Protein AF-F5S601-F1 (afdb_monomer)

Solvent-accessible surface area (backbone atoms only — not comparable to full-atom values): 4598 Å² total; per-residue (Å²): 139,86,76,94,49,66,67,59,46,69,57,74,37,70,63,46,72,44,68,44,84,92,76,38,78,71,48,75,50,62,66,94,65,73,82,77,35,80,87,44,54,76,78,44,47,62,60,53,48,53,53,51,50,51,50,54,54,57,53,54,53,58,54,54,57,54,59,60,70,73,73,122

Radius of gyration: 15.0 Å; Cα contacts (8 Å, |Δi|>4): 56; chains: 1; bounding box: 26×27×46 Å

Sequence (72 aa):
MVTHDIDEALLVSDRIVLVGQGGRIVGTWQPDIPFPRVARLAELNQIRGEIMQSLHSAQHYSEQVKTVEFVI

Secondary structure (DSSP, 8-state):
---S-HHHHHHH-S-EEEE-GGG-EEEEE----PSPGGGGHHHHHHHHHHHHHHHHHHHHHHHHHHHHHT--

Organism: NCBI:txid887327

pLDDT: mean 88.36, std 13.68, range [48.31, 98.12]

Mean predicted aligned error: 6.22 Å

Structure (mmCIF, N/CA/C/O backbone):
data_AF-F5S601-F1
#
_entry.id   AF-F5S601-F1
#
loop_
_atom_site.group_PDB
_atom_site.id
_atom_site.type_symbol
_atom_site.label_atom_id
_atom_site.label_alt_id
_atom_site.label_comp_id
_atom_site.label_asym_id
_atom_site.label_entity_id
_atom_site.label_seq_id
_atom_site.pdbx_PDB_ins_code
_atom_site.Cartn_x
_atom_site.Cartn_y
_atom_site.Cartn_z
_atom_site.occupancy
_atom_site.B_iso_or_equiv
_atom_site.auth_seq_id
_atom_site.auth_comp_id
_atom_site.auth_asym_id
_atom_site.auth_atom_id
_atom_site.pdbx_PDB_model_num
ATOM 1 N N . MET A 1 1 ? 3.420 -10.391 3.700 1.00 90.50 1 MET A N 1
ATOM 2 C CA . MET A 1 1 ? 4.608 -9.673 4.205 1.00 90.50 1 MET A CA 1
ATOM 3 C C . MET A 1 1 ? 4.132 -8.484 5.023 1.00 90.50 1 MET A C 1
ATOM 5 O O . MET A 1 1 ? 3.092 -7.936 4.683 1.00 90.50 1 MET A O 1
ATOM 9 N N . VAL A 1 2 ? 4.842 -8.122 6.091 1.00 93.75 2 VAL A N 1
ATOM 10 C CA . VAL A 1 2 ? 4.606 -6.882 6.845 1.00 93.75 2 VAL A CA 1
ATOM 11 C C . VAL A 1 2 ? 5.901 -6.088 6.778 1.00 93.75 2 VAL A C 1
ATOM 13 O O . VAL A 1 2 ? 6.953 -6.635 7.095 1.00 93.75 2 VAL A O 1
ATOM 16 N N . THR A 1 3 ? 5.820 -4.834 6.349 1.00 96.62 3 THR A N 1
ATOM 17 C CA . THR A 1 3 ? 6.964 -3.923 6.298 1.00 96.62 3 THR A CA 1
ATOM 18 C C . THR A 1 3 ? 6.545 -2.534 6.761 1.00 96.62 3 THR A C 1
ATOM 20 O O . THR A 1 3 ? 5.364 -2.184 6.728 1.00 96.62 3 THR A O 1
ATOM 23 N N . HIS A 1 4 ? 7.524 -1.773 7.238 1.00 94.50 4 HIS A N 1
ATOM 24 C CA . HIS A 1 4 ? 7.376 -0.361 7.570 1.00 94.50 4 HIS A CA 1
ATOM 25 C C . HIS A 1 4 ? 7.747 0.546 6.387 1.00 94.50 4 HIS A C 1
ATOM 27 O O . HIS A 1 4 ? 7.505 1.750 6.450 1.00 94.50 4 HIS A O 1
ATOM 33 N N . ASP A 1 5 ? 8.329 -0.022 5.327 1.00 96.00 5 ASP A N 1
ATOM 34 C CA . ASP A 1 5 ? 8.771 0.700 4.142 1.00 96.00 5 ASP A CA 1
ATOM 35 C C . ASP A 1 5 ? 7.692 0.643 3.046 1.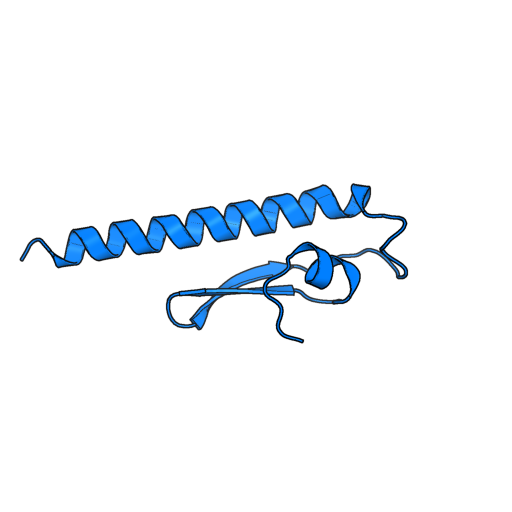00 96.00 5 ASP A C 1
ATOM 37 O O . ASP A 1 5 ? 7.284 -0.424 2.575 1.00 96.00 5 ASP A O 1
ATOM 41 N N . ILE A 1 6 ? 7.203 1.818 2.646 1.00 95.88 6 ILE A N 1
ATOM 42 C CA . ILE A 1 6 ? 6.176 1.960 1.607 1.00 95.88 6 ILE A CA 1
ATOM 43 C C . ILE A 1 6 ? 6.732 1.581 0.232 1.00 95.88 6 ILE A C 1
ATOM 45 O O . ILE A 1 6 ? 6.027 0.949 -0.555 1.00 95.88 6 ILE A O 1
ATOM 49 N N . ASP A 1 7 ? 7.981 1.937 -0.058 1.00 95.19 7 ASP A N 1
ATOM 50 C CA . ASP A 1 7 ? 8.610 1.670 -1.346 1.00 95.19 7 ASP A CA 1
ATOM 51 C C . ASP A 1 7 ? 8.853 0.156 -1.509 1.00 95.19 7 ASP A C 1
ATOM 53 O O . ASP A 1 7 ? 8.562 -0.405 -2.568 1.00 95.19 7 ASP A O 1
ATOM 57 N N . GLU A 1 8 ? 9.241 -0.553 -0.442 1.00 96.19 8 GLU A N 1
ATOM 58 C CA . GLU A 1 8 ? 9.305 -2.026 -0.449 1.00 96.19 8 GLU A CA 1
ATOM 59 C C . GLU A 1 8 ? 7.927 -2.662 -0.706 1.00 96.19 8 GLU A C 1
ATOM 61 O O . GLU A 1 8 ? 7.794 -3.568 -1.537 1.00 96.19 8 GLU A O 1
ATOM 66 N N . ALA A 1 9 ? 6.875 -2.166 -0.043 1.00 96.44 9 ALA A N 1
ATOM 67 C CA . ALA A 1 9 ? 5.517 -2.669 -0.240 1.00 96.44 9 ALA A CA 1
ATOM 68 C C . ALA A 1 9 ? 5.047 -2.497 -1.697 1.00 96.44 9 ALA A C 1
ATOM 70 O O . ALA A 1 9 ? 4.492 -3.436 -2.275 1.00 96.44 9 ALA A O 1
ATOM 71 N N . LEU A 1 10 ? 5.319 -1.336 -2.302 1.00 95.94 10 LEU A N 1
ATOM 72 C CA . LEU A 1 10 ? 4.998 -1.028 -3.701 1.00 95.94 10 LEU A CA 1
ATOM 73 C C . LEU A 1 10 ? 5.765 -1.913 -4.687 1.00 95.94 10 LEU A C 1
ATOM 75 O O . LEU A 1 10 ? 5.203 -2.364 -5.693 1.00 95.94 10 LEU A O 1
ATOM 79 N N . LEU A 1 11 ? 7.035 -2.184 -4.397 1.00 95.81 11 LEU A N 1
ATOM 80 C CA . LEU A 1 11 ? 7.908 -2.943 -5.283 1.00 95.81 11 LEU A CA 1
ATOM 81 C C . LEU A 1 11 ? 7.641 -4.445 -5.278 1.00 95.81 11 LEU A C 1
ATOM 83 O O . LEU A 1 11 ? 7.919 -5.078 -6.29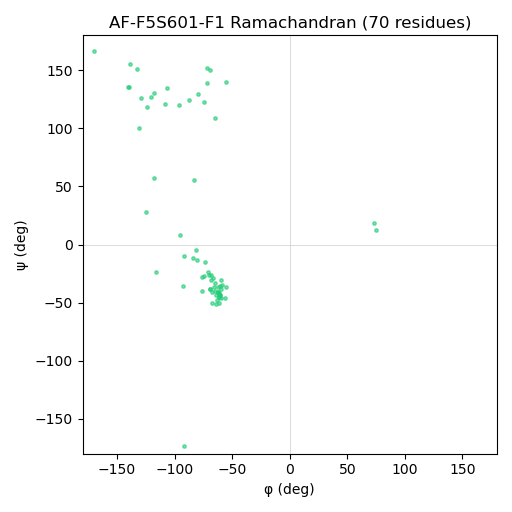3 1.00 95.81 11 LEU A O 1
ATOM 87 N N . VAL A 1 12 ? 7.131 -5.004 -4.176 1.00 94.69 12 VAL A N 1
ATOM 88 C CA . VAL A 1 12 ? 7.075 -6.463 -3.961 1.00 94.69 12 VAL A CA 1
ATOM 89 C C . VAL A 1 12 ? 5.646 -7.012 -3.867 1.00 94.69 12 VAL A C 1
ATOM 91 O O . VAL A 1 12 ? 5.435 -8.190 -4.140 1.00 94.69 12 VAL A O 1
ATOM 94 N N . SER A 1 13 ? 4.647 -6.201 -3.498 1.00 95.56 13 SER A N 1
ATOM 95 C CA . SER A 1 13 ? 3.312 -6.715 -3.142 1.00 95.56 13 SER A CA 1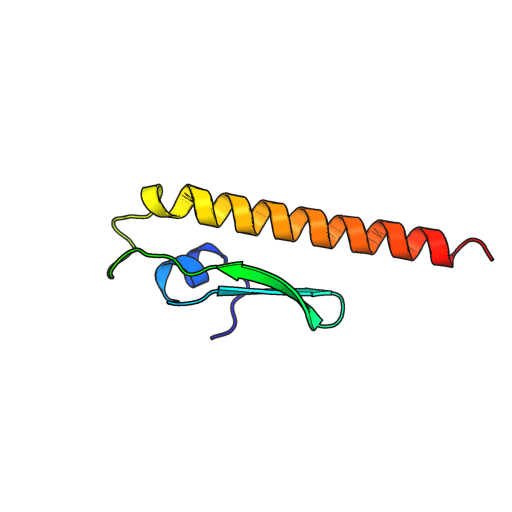
ATOM 96 C C . SER A 1 13 ? 2.255 -6.449 -4.211 1.00 95.56 13 SER A C 1
ATOM 98 O O . SER A 1 13 ? 2.100 -5.321 -4.666 1.00 95.56 13 SER A O 1
ATOM 100 N N . ASP A 1 14 ? 1.439 -7.447 -4.549 1.00 95.12 14 ASP A N 1
ATOM 101 C CA . ASP A 1 14 ? 0.255 -7.259 -5.412 1.00 95.12 14 ASP A CA 1
ATOM 102 C C . ASP A 1 14 ? -0.864 -6.464 -4.729 1.00 95.12 14 ASP A C 1
ATOM 104 O O . ASP A 1 14 ? -1.669 -5.800 -5.378 1.00 95.12 14 ASP A O 1
ATOM 108 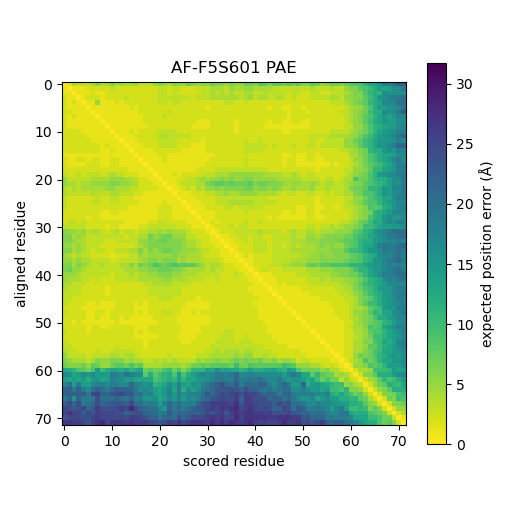N N . ARG A 1 15 ? -0.903 -6.508 -3.395 1.00 96.12 15 ARG A N 1
ATOM 109 C CA . ARG A 1 15 ? -1.867 -5.780 -2.574 1.00 96.12 15 ARG A CA 1
ATOM 110 C C . ARG A 1 15 ? -1.193 -5.218 -1.335 1.00 96.12 15 ARG A C 1
ATOM 112 O O . ARG A 1 15 ? -0.466 -5.921 -0.639 1.00 96.12 15 ARG A O 1
ATOM 119 N N . ILE A 1 16 ? -1.513 -3.968 -1.032 1.00 97.62 16 ILE A N 1
ATOM 120 C CA . ILE A 1 16 ? -1.001 -3.218 0.111 1.00 97.62 16 ILE A CA 1
ATOM 121 C C . ILE A 1 16 ? -2.184 -2.870 1.005 1.00 97.62 16 ILE A C 1
ATOM 123 O O . ILE A 1 16 ? -3.197 -2.368 0.524 1.00 97.62 16 ILE A O 1
ATOM 127 N N . VAL A 1 17 ? -2.065 -3.136 2.303 1.00 97.75 17 VAL A N 1
ATOM 128 C CA . VAL A 1 17 ? -3.058 -2.757 3.313 1.00 97.75 17 VAL A CA 1
ATOM 129 C C . VAL A 1 17 ? -2.342 -1.937 4.374 1.00 97.75 17 VAL A C 1
ATOM 131 O O . VAL A 1 17 ? -1.430 -2.441 5.027 1.00 97.75 17 VAL A O 1
ATOM 134 N N . LEU A 1 18 ? -2.748 -0.679 4.546 1.00 97.62 18 LEU A N 1
ATOM 135 C CA . LEU A 1 18 ? -2.218 0.175 5.603 1.00 97.62 18 LEU A CA 1
ATOM 136 C C . LEU A 1 18 ? -3.035 -0.036 6.872 1.00 97.62 18 LEU A C 1
ATOM 138 O O . LEU A 1 18 ? -4.254 0.149 6.875 1.00 97.62 18 LEU A O 1
ATOM 142 N N . VAL A 1 19 ? -2.350 -0.394 7.951 1.00 95.62 19 VAL A N 1
ATOM 143 C CA . VAL A 1 19 ? -2.947 -0.588 9.272 1.00 95.62 19 VAL A CA 1
ATOM 144 C C . VAL A 1 19 ? -2.517 0.567 10.170 1.00 95.62 19 VAL A C 1
ATOM 146 O O . VAL A 1 19 ? -1.329 0.808 10.367 1.00 95.62 19 VAL A O 1
ATOM 149 N N . GLY A 1 20 ? -3.492 1.309 10.684 1.00 91.19 20 GLY A N 1
ATOM 150 C CA . GLY A 1 20 ? -3.297 2.428 11.599 1.00 91.19 20 GLY A CA 1
ATOM 151 C C . GLY A 1 20 ? -3.362 2.008 13.066 1.00 91.19 20 GLY A C 1
ATOM 152 O O . GLY A 1 20 ? -3.471 0.829 13.409 1.00 91.19 20 GLY A O 1
ATOM 153 N N . GLN A 1 21 ? -3.337 2.999 13.960 1.00 89.56 21 GLN A N 1
ATOM 154 C CA . GLN A 1 21 ? -3.426 2.760 15.404 1.00 89.56 21 GLN A CA 1
ATOM 155 C C . GLN A 1 21 ? -4.676 1.957 15.793 1.00 89.56 21 GLN A C 1
ATOM 157 O O . GLN A 1 21 ? -5.773 2.190 15.280 1.00 89.56 21 GLN A O 1
ATOM 162 N N . GLY A 1 22 ? -4.505 1.034 16.742 1.00 89.19 22 GLY A N 1
ATOM 163 C CA . GLY A 1 22 ? -5.580 0.155 17.207 1.00 89.19 22 GLY A CA 1
ATOM 164 C C . GLY A 1 22 ? -5.962 -0.941 16.208 1.00 89.19 22 GLY A C 1
ATOM 165 O O . GLY A 1 22 ? -7.057 -1.480 16.300 1.00 89.19 22 GLY A O 1
ATOM 166 N N . GLY A 1 23 ? -5.098 -1.248 15.232 1.00 90.31 23 GLY A N 1
ATOM 167 C CA . GLY A 1 23 ? -5.340 -2.317 14.257 1.00 90.31 23 GLY A CA 1
ATOM 168 C C . GLY A 1 23 ? -6.377 -1.969 13.187 1.00 90.31 23 GLY A C 1
ATOM 169 O O . GLY A 1 23 ? -6.827 -2.853 12.461 1.00 90.31 23 GLY A O 1
ATOM 170 N N . ARG A 1 24 ? -6.768 -0.693 13.072 1.00 91.12 24 ARG A N 1
ATOM 171 C CA . ARG A 1 24 ? -7.753 -0.253 12.077 1.00 91.12 24 ARG A CA 1
ATOM 172 C C . ARG A 1 24 ? -7.145 -0.275 10.676 1.00 91.12 24 ARG A C 1
ATOM 174 O O . ARG A 1 24 ? -6.022 0.188 10.487 1.00 91.12 24 ARG A O 1
ATOM 181 N N . ILE A 1 25 ? -7.895 -0.731 9.680 1.00 95.94 25 ILE A N 1
ATOM 182 C CA . ILE A 1 25 ? -7.484 -0.579 8.280 1.00 95.94 25 ILE A CA 1
ATOM 183 C C . ILE A 1 25 ? -7.703 0.881 7.878 1.00 95.94 25 ILE A C 1
ATOM 185 O O . ILE A 1 25 ? -8.809 1.399 7.993 1.00 95.94 25 ILE A O 1
ATOM 189 N N . VAL A 1 26 ? -6.635 1.539 7.434 1.00 96.44 26 VAL A N 1
ATOM 190 C CA . VAL A 1 26 ? -6.641 2.939 6.983 1.00 96.44 26 VAL A CA 1
ATOM 191 C C . VAL A 1 26 ? -6.862 3.023 5.476 1.00 96.44 26 VAL A C 1
ATOM 193 O O . VAL A 1 26 ? -7.538 3.928 5.006 1.00 96.44 26 VAL A O 1
ATOM 196 N N . GLY A 1 27 ? -6.320 2.071 4.717 1.00 97.25 27 GLY A N 1
ATOM 197 C CA . GLY A 1 27 ? -6.473 2.046 3.268 1.00 97.25 27 GLY A CA 1
ATOM 198 C C . GLY A 1 27 ? -5.986 0.745 2.649 1.00 97.25 27 GLY A C 1
ATOM 199 O O . GLY A 1 27 ? -5.332 -0.076 3.300 1.00 97.25 27 GLY A O 1
ATOM 200 N N . THR A 1 28 ? -6.350 0.529 1.389 1.00 98.12 28 THR A N 1
ATOM 201 C CA . THR A 1 28 ? -5.925 -0.628 0.599 1.00 98.12 28 THR A CA 1
ATOM 202 C C . THR A 1 28 ? -5.640 -0.194 -0.830 1.00 98.12 28 THR A C 1
ATOM 204 O O . THR A 1 28 ? -6.455 0.500 -1.428 1.00 98.12 28 THR A O 1
ATOM 207 N N . TRP A 1 29 ? -4.526 -0.666 -1.383 1.00 98.12 29 TRP A N 1
ATOM 208 C CA . TRP A 1 29 ? -4.090 -0.375 -2.747 1.00 98.12 29 TRP A CA 1
ATOM 209 C C . TRP A 1 29 ? -3.673 -1.657 -3.458 1.00 98.12 29 TRP A C 1
ATOM 211 O O . TRP A 1 29 ? -3.223 -2.615 -2.826 1.00 98.12 29 TRP A O 1
ATOM 221 N N . GLN A 1 30 ? -3.826 -1.669 -4.776 1.00 96.75 30 GLN A N 1
ATOM 222 C CA . GLN A 1 30 ? -3.377 -2.744 -5.657 1.00 96.75 30 GLN A CA 1
ATOM 223 C C . GLN A 1 30 ? -2.597 -2.093 -6.800 1.00 96.75 30 GLN A C 1
ATOM 225 O O . GLN A 1 30 ? -3.220 -1.502 -7.682 1.00 96.75 30 GLN A O 1
ATOM 230 N N . PRO A 1 31 ? -1.253 -2.102 -6.756 1.00 93.81 31 PRO A N 1
ATOM 231 C CA . PRO A 1 31 ? -0.450 -1.546 -7.834 1.00 93.81 31 PRO A CA 1
ATOM 232 C C . PRO A 1 31 ? -0.656 -2.362 -9.115 1.00 93.81 31 PRO A C 1
ATOM 234 O O . PRO A 1 31 ? -0.171 -3.488 -9.219 1.00 93.81 31 PRO A O 1
ATOM 237 N N . ASP A 1 32 ? -1.351 -1.790 -10.097 1.00 92.81 32 ASP A N 1
ATOM 238 C CA . ASP A 1 32 ? -1.596 -2.418 -11.403 1.00 92.81 32 ASP A CA 1
ATOM 239 C C . ASP A 1 32 ? -0.403 -2.209 -12.349 1.00 92.81 32 ASP A C 1
ATOM 241 O O . ASP A 1 32 ? -0.491 -1.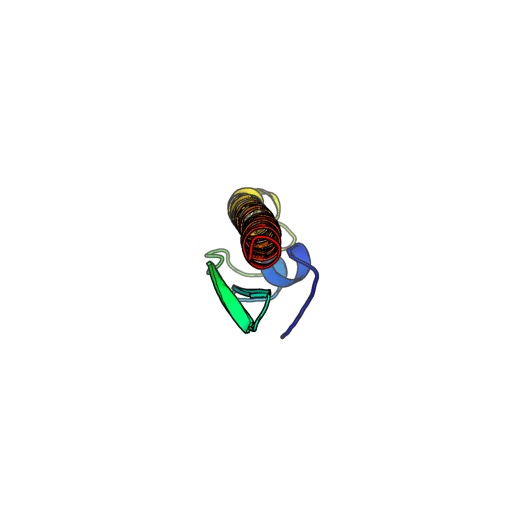605 -13.416 1.00 92.81 32 ASP A O 1
ATOM 245 N N . ILE A 1 33 ? 0.775 -2.633 -11.886 1.00 91.62 33 ILE A N 1
ATOM 246 C CA . ILE A 1 33 ? 2.032 -2.533 -12.625 1.00 91.62 33 ILE A CA 1
ATOM 247 C C . ILE A 1 33 ? 2.696 -3.912 -12.628 1.00 91.62 33 ILE A C 1
ATOM 249 O O . ILE A 1 33 ? 2.924 -4.486 -11.556 1.00 91.62 33 ILE A O 1
ATOM 253 N N . PRO A 1 34 ? 3.047 -4.461 -13.803 1.00 91.12 34 PRO A N 1
ATOM 254 C CA . PRO A 1 34 ? 3.695 -5.761 -13.884 1.00 91.12 34 PRO A CA 1
ATOM 255 C C . PRO A 1 34 ? 5.128 -5.713 -13.336 1.00 91.12 34 PRO A C 1
ATOM 257 O O . PRO A 1 34 ? 5.827 -4.700 -13.422 1.00 91.12 34 PRO A O 1
ATOM 260 N N . PHE A 1 35 ? 5.587 -6.840 -12.795 1.00 91.50 35 PHE A N 1
ATOM 261 C CA . PHE A 1 35 ? 6.972 -7.008 -12.357 1.00 91.50 35 PHE A CA 1
ATOM 262 C C . PHE A 1 35 ? 7.941 -7.117 -13.551 1.00 91.50 35 PHE A C 1
ATOM 264 O O . PHE A 1 35 ? 7.552 -7.624 -14.605 1.00 91.50 35 PHE A O 1
ATOM 271 N N . PRO A 1 36 ? 9.218 -6.714 -13.393 1.00 92.62 36 PRO A N 1
ATOM 272 C CA . PRO A 1 36 ? 9.821 -6.087 -12.213 1.00 92.62 36 PRO A CA 1
ATOM 273 C C . PRO A 1 36 ? 9.510 -4.583 -12.122 1.00 92.62 36 PRO A C 1
ATOM 275 O O . PRO A 1 36 ? 9.753 -3.821 -13.057 1.00 92.62 36 PRO A O 1
ATOM 278 N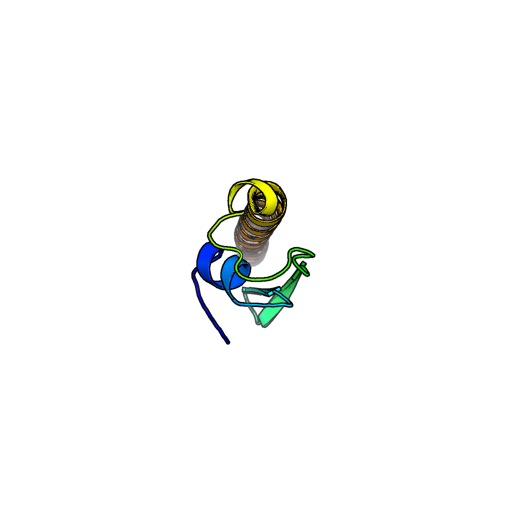 N . ARG A 1 37 ? 9.025 -4.135 -10.958 1.00 93.88 37 ARG A N 1
ATOM 279 C CA . ARG A 1 37 ? 8.558 -2.750 -10.756 1.00 93.88 37 ARG A CA 1
ATOM 280 C C . ARG A 1 37 ? 9.672 -1.730 -10.502 1.00 93.88 37 ARG A C 1
ATOM 282 O O . ARG A 1 37 ? 9.437 -0.533 -10.616 1.00 93.88 37 ARG A O 1
ATOM 289 N N . VAL A 1 38 ? 10.897 -2.179 -10.222 1.00 91.81 38 VAL A N 1
ATOM 290 C CA . VAL A 1 38 ? 12.046 -1.299 -9.920 1.00 91.81 38 VAL A CA 1
ATOM 291 C C . VAL A 1 38 ? 12.384 -0.329 -11.060 1.00 91.81 38 VAL A C 1
ATOM 293 O O . VAL A 1 38 ? 12.820 0.789 -10.814 1.00 91.81 38 VAL A O 1
ATOM 296 N N . ALA A 1 39 ? 12.128 -0.718 -12.312 1.00 91.31 39 ALA A N 1
ATOM 297 C CA . ALA A 1 39 ? 12.340 0.138 -13.481 1.00 91.31 39 ALA A CA 1
ATOM 298 C C . ALA A 1 39 ? 11.185 1.130 -13.730 1.00 91.31 39 ALA A C 1
ATOM 300 O O . ALA A 1 39 ? 11.273 1.955 -14.635 1.00 91.31 39 ALA A O 1
ATOM 301 N N . ARG A 1 40 ? 10.100 1.044 -12.947 1.00 91.50 40 ARG A N 1
ATOM 302 C CA . ARG A 1 40 ? 8.836 1.776 -13.133 1.00 91.50 40 ARG A CA 1
ATOM 303 C C . ARG A 1 40 ? 8.428 2.571 -11.889 1.00 91.50 40 ARG A C 1
ATOM 305 O O . ARG A 1 40 ? 7.251 2.818 -11.653 1.00 91.50 40 ARG A O 1
ATOM 312 N N . LEU A 1 41 ? 9.405 2.999 -11.086 1.00 89.69 41 LEU A N 1
ATOM 313 C CA . LEU A 1 41 ? 9.168 3.761 -9.850 1.00 89.69 41 LEU A CA 1
ATOM 314 C C . LEU A 1 41 ? 8.333 5.028 -10.078 1.00 89.69 41 LEU A C 1
ATOM 316 O O . LEU A 1 41 ? 7.480 5.358 -9.261 1.00 89.69 41 LEU A O 1
ATOM 320 N N . ALA A 1 42 ? 8.535 5.710 -11.209 1.00 92.88 42 ALA A N 1
ATOM 321 C CA . ALA A 1 42 ? 7.786 6.920 -11.536 1.00 92.88 42 ALA A CA 1
ATOM 322 C C . ALA A 1 42 ? 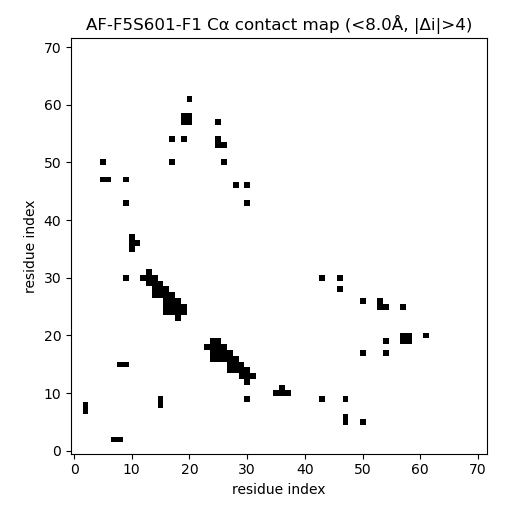6.271 6.672 -11.645 1.00 92.88 42 ALA A C 1
ATOM 324 O O . ALA A 1 42 ? 5.485 7.518 -11.225 1.00 92.88 42 ALA A O 1
ATOM 325 N N . GLU A 1 43 ? 5.867 5.504 -12.151 1.00 94.38 43 GLU A N 1
ATOM 326 C CA . GLU A 1 43 ? 4.460 5.104 -12.282 1.00 94.38 43 GLU A CA 1
ATOM 327 C C . GLU A 1 43 ? 3.820 4.810 -10.910 1.00 94.38 43 GLU A C 1
ATOM 329 O O . GLU A 1 43 ? 2.613 4.955 -10.739 1.00 94.38 43 GLU A O 1
ATOM 334 N N . LEU A 1 44 ? 4.627 4.470 -9.897 1.00 95.50 44 LEU A N 1
ATOM 335 C CA . LEU A 1 44 ? 4.170 4.196 -8.528 1.00 95.50 44 LEU A CA 1
ATOM 336 C C . LEU A 1 44 ? 4.011 5.459 -7.667 1.00 95.50 44 LEU A C 1
ATOM 338 O O . LEU A 1 44 ? 3.425 5.387 -6.585 1.00 95.50 44 LEU A O 1
ATOM 342 N N . ASN A 1 45 ? 4.498 6.618 -8.124 1.00 95.38 45 ASN A N 1
ATOM 343 C CA . ASN A 1 45 ? 4.517 7.849 -7.328 1.00 95.38 45 ASN A CA 1
ATOM 344 C C . ASN A 1 45 ? 3.126 8.299 -6.868 1.00 95.38 45 ASN A C 1
ATOM 346 O O . ASN A 1 45 ? 2.998 8.826 -5.763 1.00 95.38 45 ASN A O 1
ATOM 350 N N . GLN A 1 46 ? 2.090 8.081 -7.685 1.00 95.81 46 GLN A N 1
ATOM 351 C CA . GLN A 1 46 ? 0.724 8.433 -7.303 1.00 95.81 46 GLN A CA 1
ATOM 352 C C . GLN A 1 46 ? 0.266 7.603 -6.097 1.00 95.81 46 GLN A C 1
ATOM 354 O O . GLN A 1 46 ? -0.117 8.165 -5.073 1.00 95.81 46 GLN A O 1
ATOM 359 N N . ILE A 1 47 ? 0.408 6.277 -6.177 1.00 96.81 47 ILE A N 1
ATOM 360 C CA . ILE A 1 47 ? 0.033 5.356 -5.096 1.00 96.81 47 ILE A CA 1
ATOM 361 C C . ILE A 1 47 ? 0.857 5.655 -3.837 1.00 96.81 47 ILE A C 1
ATOM 363 O O . ILE A 1 47 ? 0.320 5.710 -2.733 1.00 96.81 47 ILE A O 1
ATOM 367 N N . ARG A 1 48 ? 2.158 5.920 -3.994 1.00 97.31 48 ARG A N 1
ATOM 368 C CA . ARG A 1 48 ? 3.035 6.336 -2.892 1.00 97.31 48 ARG A CA 1
ATOM 369 C C . ARG A 1 48 ? 2.508 7.585 -2.183 1.00 97.31 48 ARG A C 1
ATOM 371 O O . ARG A 1 48 ? 2.466 7.619 -0.954 1.00 97.31 48 ARG A O 1
ATOM 378 N N . GLY A 1 49 ? 2.095 8.595 -2.949 1.00 97.50 49 GLY A N 1
ATOM 379 C CA . GLY A 1 49 ? 1.500 9.824 -2.424 1.00 97.50 49 GLY A CA 1
ATOM 380 C C . GLY A 1 49 ? 0.198 9.570 -1.663 1.00 97.50 49 GLY A C 1
ATOM 381 O O . GLY A 1 49 ? 0.039 10.062 -0.548 1.00 97.50 49 GLY A O 1
ATOM 382 N N . GLU A 1 50 ? -0.695 8.749 -2.217 1.00 97.88 50 GLU A N 1
ATOM 383 C CA . GLU A 1 50 ? -1.965 8.376 -1.581 1.00 97.88 50 GLU A CA 1
ATOM 384 C C . GLU A 1 50 ? -1.756 7.643 -0.245 1.00 97.88 50 GLU A C 1
ATOM 386 O O . GLU A 1 50 ? -2.428 7.946 0.747 1.00 97.88 50 GLU A O 1
ATOM 391 N N . ILE A 1 51 ? -0.798 6.711 -0.192 1.00 97.38 51 ILE A N 1
ATOM 392 C CA . ILE A 1 51 ? -0.443 5.987 1.037 1.00 97.38 51 ILE A CA 1
ATOM 393 C C . ILE A 1 51 ? 0.105 6.960 2.084 1.00 97.38 51 ILE A C 1
ATOM 395 O O . ILE A 1 51 ? -0.347 6.940 3.231 1.00 97.38 51 ILE A O 1
A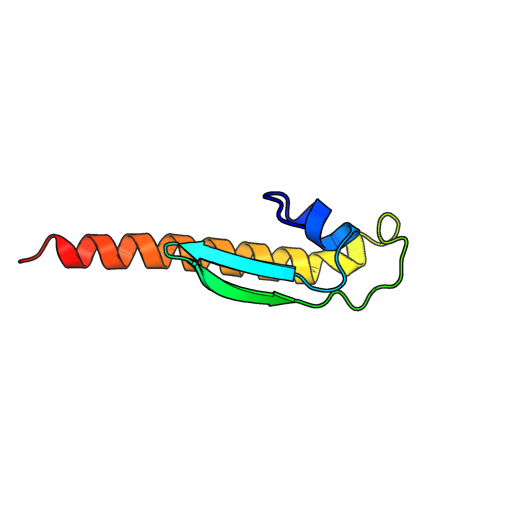TOM 399 N N . MET A 1 52 ? 1.042 7.834 1.700 1.00 96.75 52 MET A N 1
ATOM 400 C CA . MET A 1 52 ? 1.631 8.826 2.606 1.00 96.75 52 MET A CA 1
ATOM 401 C C . MET A 1 52 ? 0.582 9.790 3.161 1.00 96.75 52 MET A C 1
ATOM 403 O O . MET A 1 52 ? 0.560 10.061 4.362 1.00 96.75 52 MET A O 1
ATOM 407 N N . GLN A 1 53 ? -0.320 10.275 2.307 1.00 96.88 53 GLN A N 1
ATOM 408 C CA . GLN A 1 53 ? -1.396 11.163 2.730 1.00 96.88 53 GLN A CA 1
ATOM 409 C C . GLN A 1 53 ? -2.354 10.456 3.695 1.00 96.88 53 GLN A C 1
ATOM 411 O O . GLN A 1 53 ? -2.687 11.007 4.743 1.00 96.88 53 GLN A O 1
ATOM 416 N N . SER A 1 54 ? -2.723 9.209 3.397 1.00 96.06 54 SER A N 1
ATOM 417 C CA . SER A 1 54 ? -3.586 8.400 4.265 1.00 96.06 54 SER A CA 1
ATOM 418 C C . SER A 1 54 ? -2.944 8.131 5.629 1.00 96.06 54 SER A C 1
ATOM 420 O O . SER A 1 54 ? -3.611 8.228 6.661 1.00 96.06 54 SER A O 1
ATOM 422 N N . LEU A 1 55 ? -1.639 7.837 5.652 1.00 93.94 55 LEU A N 1
ATOM 423 C CA . LEU A 1 55 ? -0.871 7.661 6.883 1.00 93.94 55 LEU A CA 1
ATOM 424 C C . LEU A 1 55 ? -0.870 8.943 7.724 1.00 93.94 55 LEU A C 1
ATOM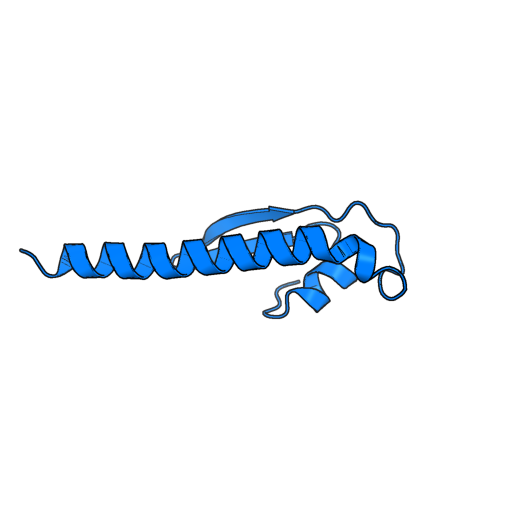 426 O O . LEU A 1 55 ? -1.214 8.898 8.905 1.00 93.94 55 LEU A O 1
ATOM 430 N N . HIS A 1 56 ? -0.547 10.080 7.106 1.00 93.25 56 HIS A N 1
ATOM 431 C CA . HIS A 1 56 ? -0.504 11.379 7.771 1.00 93.25 56 HIS A CA 1
ATOM 432 C C . HIS A 1 56 ? -1.865 11.761 8.378 1.00 93.25 56 HIS A C 1
ATOM 434 O O . HIS A 1 56 ? -1.956 12.117 9.554 1.00 93.25 56 HIS A O 1
ATOM 440 N N . SER A 1 57 ? -2.955 11.599 7.622 1.00 92.75 57 SER A N 1
ATOM 441 C CA . SER A 1 57 ? -4.312 11.846 8.123 1.00 92.75 57 SER A CA 1
ATOM 442 C C . SER A 1 57 ? -4.692 10.914 9.280 1.00 92.75 57 SER A C 1
ATOM 444 O O . SER A 1 57 ? -5.286 11.358 10.264 1.00 92.75 57 SER A O 1
ATOM 446 N N . ALA A 1 58 ? -4.328 9.631 9.209 1.00 90.56 58 ALA A N 1
ATOM 447 C CA . ALA A 1 58 ? -4.625 8.667 10.269 1.00 90.56 58 ALA A CA 1
ATOM 448 C C . ALA A 1 58 ? -3.840 8.927 11.566 1.00 90.56 58 ALA A C 1
ATOM 450 O O . ALA A 1 58 ? -4.347 8.623 12.655 1.00 90.56 58 ALA A O 1
ATOM 451 N N . GLN A 1 59 ? -2.627 9.478 11.454 1.00 87.88 59 GLN A N 1
ATOM 452 C CA . GLN A 1 59 ? -1.822 9.924 12.591 1.00 87.88 59 GLN A CA 1
ATOM 453 C C . GLN A 1 59 ? -2.470 11.133 13.272 1.00 87.88 59 GLN A C 1
ATOM 455 O O . GLN A 1 59 ? -2.751 11.063 14.469 1.00 87.88 59 GLN A O 1
ATOM 460 N N . HIS A 1 60 ? -2.837 12.171 12.518 1.00 83.50 60 HIS A N 1
ATOM 461 C CA . HIS A 1 60 ? -3.479 13.364 13.083 1.00 83.50 60 HIS A CA 1
ATOM 462 C C . HIS A 1 60 ? -4.865 13.105 13.681 1.00 83.50 60 HIS A C 1
ATOM 464 O O . HIS A 1 60 ? -5.217 13.690 14.704 1.00 83.50 60 HIS A O 1
ATOM 470 N N . TYR A 1 61 ? -5.641 12.175 13.116 1.00 73.00 61 TYR A N 1
ATOM 471 C CA . TYR A 1 61 ? -6.907 11.762 13.726 1.00 73.00 61 TYR A CA 1
ATOM 472 C C . TYR A 1 61 ? -6.708 11.176 15.135 1.00 73.00 61 TYR A C 1
ATOM 474 O O . TYR A 1 61 ? -7.493 11.438 16.044 1.00 73.00 61 TYR A O 1
ATOM 482 N N . SER A 1 62 ? -5.632 10.408 15.345 1.00 64.69 62 SER A N 1
ATOM 483 C CA . SER A 1 62 ? -5.340 9.822 16.662 1.00 64.69 62 SER A CA 1
ATOM 484 C C . SER A 1 62 ? -4.943 10.860 17.717 1.00 64.69 62 SER A C 1
ATOM 486 O O . SER A 1 62 ? -5.162 10.637 18.906 1.00 64.69 62 SER A O 1
ATOM 488 N N . GLU A 1 63 ? -4.393 11.996 17.290 1.00 62.22 63 GLU A N 1
ATOM 489 C CA . GLU A 1 63 ? -4.003 13.090 18.180 1.00 62.22 63 GLU A CA 1
ATOM 490 C C . GLU A 1 63 ? -5.228 13.879 18.655 1.00 62.22 63 GLU A C 1
ATOM 492 O O . GLU A 1 63 ? -5.334 14.178 19.841 1.00 62.22 63 GLU A O 1
ATOM 497 N N . GLN A 1 64 ? -6.203 14.128 17.771 1.00 61.31 64 GLN A N 1
ATOM 498 C CA . GLN A 1 64 ? -7.432 14.843 18.135 1.00 61.31 64 GLN A CA 1
ATOM 499 C C . GLN A 1 64 ? -8.322 14.045 19.093 1.00 61.31 64 GLN A C 1
ATOM 501 O O . GLN A 1 64 ? -8.839 14.616 20.049 1.00 61.31 64 GLN A O 1
ATOM 506 N N . VAL A 1 65 ? -8.469 12.729 18.894 1.00 59.81 65 VAL A N 1
ATOM 507 C CA . VAL A 1 65 ? -9.279 11.885 19.796 1.00 59.81 65 VAL A CA 1
ATOM 508 C C . VAL A 1 65 ? -8.703 11.878 21.217 1.00 59.81 65 VAL A C 1
ATOM 510 O O . VAL A 1 65 ? -9.463 11.939 22.180 1.00 59.81 65 VAL A O 1
ATOM 513 N N . LYS A 1 66 ? -7.371 11.906 21.365 1.00 57.25 66 LYS A N 1
ATOM 514 C CA . LYS A 1 66 ? -6.728 12.005 22.684 1.00 57.25 66 LYS A CA 1
ATOM 515 C C . LYS A 1 66 ? -7.007 13.331 23.380 1.00 57.25 66 LYS A C 1
ATOM 517 O O . LYS A 1 66 ? -7.176 13.336 24.590 1.00 57.25 66 LYS A O 1
ATOM 522 N N . THR A 1 67 ? -7.079 14.449 22.659 1.00 59.72 67 THR A N 1
ATOM 523 C CA . THR A 1 67 ? -7.381 15.752 23.278 1.00 59.72 67 THR A CA 1
ATOM 524 C C . THR A 1 67 ? -8.809 15.819 23.827 1.00 59.72 67 THR A C 1
ATOM 526 O O . THR A 1 67 ? -9.039 16.503 24.819 1.00 59.72 67 THR A O 1
ATOM 529 N N . VAL A 1 68 ? -9.756 15.077 23.243 1.00 57.94 68 VAL A N 1
ATOM 530 C CA . VAL A 1 68 ? -11.147 15.035 23.728 1.00 57.94 68 VAL A CA 1
ATOM 531 C C . VAL A 1 68 ? -11.283 14.207 25.017 1.00 57.94 68 VAL A C 1
ATOM 533 O O . VAL A 1 68 ? -12.144 14.510 25.835 1.00 57.94 68 VAL A O 1
ATOM 536 N N . GLU A 1 69 ? -10.406 13.226 25.261 1.00 57.59 69 GLU A N 1
ATOM 537 C CA . GLU A 1 69 ? -10.420 12.419 26.498 1.00 57.59 69 GLU A CA 1
ATOM 538 C C . GLU A 1 69 ? -9.917 13.160 27.753 1.00 57.59 69 GLU A C 1
ATOM 540 O O . GLU A 1 69 ? -10.178 12.702 28.861 1.00 57.59 69 GLU A O 1
ATOM 545 N N . PHE A 1 70 ? -9.241 14.309 27.621 1.00 56.03 70 PHE A N 1
ATOM 546 C CA . PHE A 1 70 ? -8.744 15.097 28.766 1.00 56.03 70 PHE A CA 1
ATOM 547 C C . PHE A 1 70 ? -9.683 16.233 29.210 1.00 56.03 70 PHE A C 1
ATOM 549 O O . PHE A 1 70 ? -9.302 17.049 30.049 1.00 56.03 70 PHE A O 1
ATOM 556 N N . VAL A 1 71 ? -10.902 16.305 28.665 1.00 48.31 71 VAL A N 1
ATOM 557 C CA . VAL A 1 71 ? -11.914 17.307 29.044 1.00 48.31 71 VAL A CA 1
ATOM 558 C C . VAL A 1 71 ? -13.151 16.614 29.623 1.00 48.31 71 VAL A C 1
ATOM 560 O O . VAL A 1 71 ? -14.247 16.776 29.098 1.00 48.31 71 VAL A O 1
ATOM 563 N N . ILE A 1 72 ? -12.977 15.820 30.685 1.00 49.31 72 ILE A N 1
ATOM 564 C CA . ILE A 1 72 ? -14.030 15.450 31.654 1.00 49.31 72 ILE A CA 1
ATOM 565 C C . ILE A 1 72 ? -13.396 15.372 33.043 1.00 49.31 72 ILE A C 1
ATOM 567 O O . ILE A 1 72 ? -12.327 14.733 33.160 1.00 49.31 72 ILE A O 1
#

Foldseek 3Di:
DDDPDPLVCLQPDQKDWDAAPPRDTQDIDGPPDDPRCPVVVVVCVVVVVVNVVSRVVRVVVVVVVVVVVVPD